Protein AF-A0A653C0Q1-F1 (afdb_monomer)

Mean predicted aligned error: 7.43 Å

Solvent-accessible surface area (backbone atoms only — not comparable to full-atom values): 8848 Å² total; per-residue (Å²): 111,70,72,56,55,51,51,41,53,47,48,54,52,34,52,60,66,28,47,63,31,52,52,50,53,49,55,53,42,64,59,82,56,88,89,64,69,59,52,45,68,59,54,50,51,36,51,47,59,28,50,48,39,53,49,52,49,48,52,53,50,23,70,74,45,81,64,52,80,80,51,68,40,55,43,39,32,54,50,47,41,56,69,31,51,66,55,78,81,36,54,47,80,41,70,47,97,88,69,50,81,45,80,47,75,42,83,74,39,68,75,22,50,52,38,48,38,29,67,78,46,40,56,66,28,38,42,53,47,52,52,46,44,42,68,38,34,53,49,28,53,52,54,46,45,54,53,42,53,52,53,54,55,55,55,58,61,68,73,74,113

Organism: Callosobruchus maculatus (NCBI:txid64391)

Nearest PDB structures (foldseek):
  2b0h-assembly1_A  TM=5.903E-01  e=1.130E+00  Mus musculus
  4pw8-assembly2_G  TM=4.260E-01  e=1.533E+00  Homo sapiens
  6uuj-assembly2_E  TM=2.824E-01  e=9.063E+00  Mycobacterium tuberculosis H37Rv

pLDDT: mean 84.26, std 13.01, range [40.81, 97.44]

Radius of gyration: 17.68 Å; Cα contacts (8 Å, |Δi|>4): 162; chains: 1; bounding box: 51×30×55 Å

Sequence (161 aa):
MEHLTELETETRRRMSFCKPHLQKLRSLSDMNNAKDDPSPKECIIEAYKYLRHCEKLVEKYKQHKNSKIEDEYIMKIDSALKALQFDSSALTIFMDPSGEETHHLFFNFENTELYKLLHGESRQGLKKLVSSIEQDIHIPMKKFLQKLETRNLGAYYTLTV

Foldseek 3Di:
DVLLVVLLVLLVVLLVQLVVLLVVLVVQLPPPDPVCNDDLVSNLVSLLSNLVSLVVSLVSVCVSVVNDDPDPLSVLSVVLCVQQVPDNVQWDWDQDPVRDTDIDGDPVNCVTSVNCLCPPPNNVSSVVSSVCCVPRPVVSSVVVSVVSVVVVVVVVVVVPD

Secondary structure (DSSP, 8-state):
-HHHHHHHHHHHHHHHHHHHHHHHHHHHHH---TTSPPPHHHHHHHHHHHHHHHHHHHHHHHHHTTT----HHHHHHHHHHHHTT--TTSEEEEE-TTS-EEEEE-GGGGGSHHHHHHHSSHHHHHHHHHHHIIIIIIHHHHHHHHHHHHHHHHHHHTT--

Structure (mmCIF, N/CA/C/O backbone):
data_AF-A0A653C0Q1-F1
#
_entry.id   AF-A0A653C0Q1-F1
#
loop_
_atom_site.group_PDB
_atom_site.id
_atom_site.type_symbol
_atom_site.label_atom_id
_atom_site.label_alt_id
_atom_site.label_comp_id
_atom_site.label_asym_id
_atom_site.label_entity_id
_atom_site.label_seq_id
_atom_site.pdbx_PDB_ins_code
_atom_site.Cartn_x
_atom_site.Cartn_y
_atom_site.Cartn_z
_atom_site.occupancy
_atom_site.B_iso_or_equiv
_atom_site.auth_seq_id
_atom_site.auth_comp_id
_atom_site.auth_asym_id
_atom_site.auth_atom_id
_atom_site.pdbx_PDB_model_num
ATOM 1 N N . MET A 1 1 ? -11.567 6.289 24.416 1.00 57.56 1 MET A N 1
ATOM 2 C CA . MET A 1 1 ? -11.804 7.311 23.372 1.00 57.56 1 MET A CA 1
ATOM 3 C C . MET A 1 1 ? -10.503 7.749 22.710 1.00 57.56 1 MET A C 1
ATOM 5 O O . MET A 1 1 ? -10.425 7.618 21.500 1.00 57.56 1 MET A O 1
ATOM 9 N N . GLU A 1 2 ? -9.468 8.151 23.462 1.00 61.22 2 GLU A N 1
ATOM 10 C CA . GLU A 1 2 ? -8.187 8.660 22.912 1.00 61.22 2 GLU A CA 1
ATOM 11 C C . GLU A 1 2 ? -7.562 7.790 21.812 1.00 61.22 2 GLU A C 1
ATOM 13 O O . GLU A 1 2 ? -7.211 8.287 20.746 1.00 61.22 2 GLU A O 1
ATOM 18 N N . HIS A 1 3 ? -7.509 6.473 22.011 1.00 71.81 3 HIS A N 1
ATOM 19 C CA . HIS A 1 3 ? -6.885 5.586 21.034 1.00 71.81 3 HIS A CA 1
ATOM 20 C C . HIS A 1 3 ? -7.654 5.464 19.698 1.00 71.81 3 HIS A C 1
ATOM 22 O O . HIS A 1 3 ? -7.057 5.102 18.684 1.00 71.81 3 HIS A O 1
ATOM 28 N N . LEU A 1 4 ? -8.972 5.720 19.671 1.00 77.81 4 LEU A N 1
ATOM 29 C CA . LEU A 1 4 ? -9.760 5.727 18.426 1.00 77.81 4 LEU A CA 1
ATOM 30 C C . LEU A 1 4 ? -9.536 7.028 17.649 1.00 77.81 4 LEU A C 1
ATOM 32 O O . LEU A 1 4 ? -9.394 6.989 16.429 1.00 77.81 4 LEU A O 1
ATOM 36 N N . THR A 1 5 ? -9.442 8.157 18.352 1.00 83.50 5 THR A N 1
ATOM 37 C CA . THR A 1 5 ? -9.103 9.465 17.773 1.00 83.50 5 THR A CA 1
ATOM 38 C C . THR A 1 5 ? -7.692 9.474 17.186 1.00 83.50 5 THR A C 1
ATOM 40 O O . THR A 1 5 ? -7.468 10.012 16.101 1.00 83.50 5 THR A O 1
ATOM 43 N N . GLU A 1 6 ? -6.737 8.828 17.859 1.00 87.81 6 GLU A N 1
ATOM 44 C CA . GLU A 1 6 ? -5.375 8.656 17.349 1.00 87.81 6 GLU A CA 1
ATOM 45 C C . GLU A 1 6 ? -5.362 7.849 16.042 1.00 87.81 6 GLU A C 1
ATOM 47 O O . GLU A 1 6 ? -4.738 8.256 15.062 1.00 87.81 6 GLU A O 1
ATOM 52 N N . LEU A 1 7 ? -6.095 6.732 15.998 1.00 90.12 7 LEU A N 1
ATOM 53 C CA . LEU A 1 7 ? -6.175 5.875 14.816 1.00 90.12 7 LEU A CA 1
ATOM 54 C C . LEU A 1 7 ? -6.892 6.567 13.647 1.00 90.12 7 LEU A C 1
ATOM 56 O O . LEU A 1 7 ? -6.490 6.401 12.495 1.00 90.12 7 LEU A O 1
ATOM 60 N N . GLU A 1 8 ? -7.911 7.380 13.928 1.00 91.38 8 GLU A N 1
ATOM 61 C CA . GLU A 1 8 ? -8.576 8.218 12.926 1.00 91.38 8 GLU A CA 1
ATOM 62 C C . GLU A 1 8 ? -7.603 9.248 12.342 1.00 91.38 8 GLU A C 1
ATOM 64 O O . GLU A 1 8 ? -7.436 9.330 11.122 1.00 91.38 8 GLU A O 1
ATOM 69 N N . THR A 1 9 ? -6.914 9.990 13.213 1.00 91.38 9 THR A N 1
ATOM 70 C CA . THR A 1 9 ? -5.929 11.011 12.831 1.00 91.38 9 THR A CA 1
ATOM 71 C C . THR A 1 9 ? -4.820 10.405 11.980 1.00 91.38 9 THR A C 1
ATOM 73 O O . THR A 1 9 ? -4.471 10.941 10.925 1.00 91.38 9 THR A O 1
ATOM 76 N N . GLU A 1 10 ? -4.303 9.247 12.390 1.00 92.81 10 GLU A N 1
ATOM 77 C CA . GLU A 1 10 ? -3.287 8.528 11.635 1.00 92.81 10 GLU A CA 1
ATOM 78 C C . GLU A 1 10 ? -3.824 8.061 10.277 1.00 92.81 10 GLU A C 1
ATOM 80 O O . GLU A 1 10 ? -3.158 8.249 9.260 1.00 92.81 10 GLU A O 1
ATOM 85 N N . THR A 1 11 ? -5.044 7.520 10.222 1.00 93.38 11 THR A N 1
ATOM 86 C CA . THR A 1 11 ? -5.668 7.092 8.959 1.00 93.38 11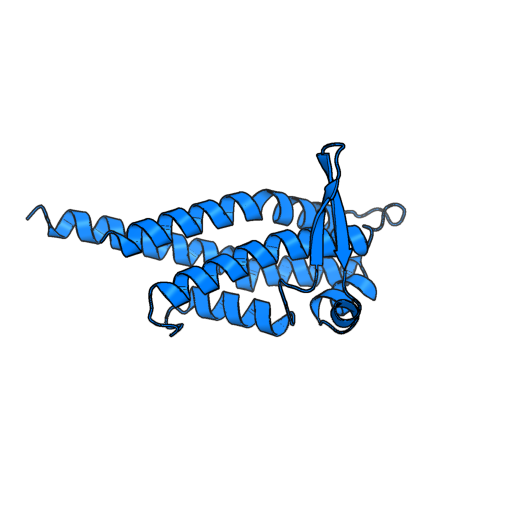 THR A CA 1
ATOM 87 C C . THR A 1 11 ? -5.781 8.263 7.982 1.00 93.38 11 THR A C 1
ATOM 89 O O . THR A 1 11 ? -5.345 8.147 6.834 1.00 93.38 11 THR A O 1
ATOM 92 N N . ARG A 1 12 ? -6.271 9.428 8.436 1.00 94.88 12 ARG A N 1
ATOM 93 C CA . ARG A 1 12 ? -6.335 10.654 7.618 1.00 94.88 12 ARG A CA 1
ATOM 94 C C . ARG A 1 12 ? -4.956 11.069 7.117 1.00 94.88 12 ARG A C 1
ATOM 96 O O . ARG A 1 12 ? -4.795 11.364 5.932 1.00 94.88 12 ARG A O 1
ATOM 103 N N . ARG A 1 13 ? -3.963 11.070 8.007 1.00 94.94 13 ARG A N 1
ATOM 104 C CA . ARG A 1 13 ? -2.581 11.438 7.689 1.00 94.94 13 ARG A CA 1
ATOM 105 C C . ARG A 1 13 ? -1.968 10.503 6.648 1.00 94.94 13 ARG A C 1
ATOM 107 O O . ARG A 1 13 ? -1.317 10.961 5.716 1.00 94.94 13 ARG A O 1
ATOM 114 N N . ARG A 1 14 ? -2.163 9.190 6.771 1.00 94.38 14 ARG A N 1
ATOM 115 C CA . ARG A 1 14 ? -1.657 8.226 5.780 1.00 94.38 14 ARG A CA 1
ATOM 116 C C . ARG A 1 14 ? -2.353 8.396 4.439 1.00 94.38 14 ARG A C 1
ATOM 118 O O . ARG A 1 14 ? -1.673 8.444 3.422 1.00 94.38 14 ARG A O 1
ATOM 125 N N . MET A 1 15 ? -3.669 8.596 4.427 1.00 94.38 15 MET A N 1
ATOM 126 C CA . MET A 1 15 ? -4.408 8.865 3.192 1.00 94.38 15 MET A CA 1
ATOM 127 C C . MET A 1 15 ? -3.948 10.145 2.480 1.00 94.38 15 MET A C 1
ATOM 129 O O . MET A 1 15 ? -3.882 10.155 1.249 1.00 94.38 15 MET A O 1
ATOM 133 N N . SER A 1 16 ? -3.623 11.215 3.216 1.00 94.88 16 SER A N 1
ATOM 134 C CA . SER A 1 16 ? -3.121 12.451 2.606 1.00 94.88 16 SER A CA 1
ATOM 135 C C . SER A 1 16 ? -1.746 12.257 1.965 1.00 94.88 16 SER A C 1
ATOM 137 O O . SER A 1 16 ? -1.542 12.739 0.853 1.00 94.88 16 SER A O 1
ATOM 139 N N . PHE A 1 17 ? -0.853 11.483 2.593 1.00 93.12 17 PHE A N 1
ATOM 140 C CA . PHE A 1 17 ? 0.434 11.102 1.998 1.00 93.12 17 PHE A CA 1
ATOM 141 C C . PHE A 1 17 ? 0.292 10.154 0.801 1.00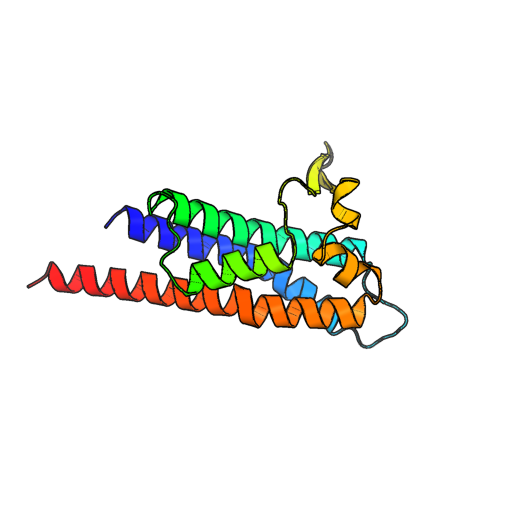 93.12 17 PHE A C 1
ATOM 143 O O . PHE A 1 17 ? 1.011 10.291 -0.181 1.00 93.12 17 PHE A O 1
ATOM 150 N N . CYS A 1 18 ? -0.660 9.221 0.835 1.00 94.38 18 CYS A N 1
ATOM 151 C CA . CYS A 1 18 ? -0.933 8.303 -0.273 1.00 94.38 18 CYS A CA 1
ATOM 152 C C . CYS A 1 18 ? -1.464 9.012 -1.532 1.00 94.38 18 CYS A C 1
ATOM 154 O O . CYS A 1 18 ? -1.220 8.562 -2.651 1.00 94.38 18 CYS A O 1
ATOM 156 N N . LYS A 1 19 ? -2.228 10.100 -1.367 1.00 94.56 19 LYS A N 1
ATOM 157 C CA . LYS A 1 19 ? -2.935 10.787 -2.459 1.00 94.56 19 LYS A CA 1
ATOM 158 C C . LYS A 1 19 ? -2.038 11.192 -3.646 1.00 94.56 19 LYS A C 1
ATOM 160 O O . LYS A 1 19 ? -2.417 10.836 -4.764 1.00 94.56 19 LYS A O 1
ATOM 165 N N . PRO A 1 20 ? -0.905 11.904 -3.464 1.00 94.56 20 PRO A N 1
ATOM 166 C CA . PRO A 1 20 ? -0.039 12.282 -4.583 1.00 94.56 20 PRO A CA 1
ATOM 167 C C . PRO A 1 20 ? 0.514 11.066 -5.339 1.00 94.56 20 PRO A C 1
ATOM 169 O O . PRO A 1 20 ? 0.463 11.051 -6.566 1.00 94.56 20 PRO A O 1
ATOM 172 N N . HIS A 1 21 ? 0.938 10.018 -4.628 1.00 94.12 21 HIS A N 1
ATOM 173 C CA . HIS A 1 21 ? 1.486 8.802 -5.239 1.00 94.12 21 HIS A CA 1
ATOM 174 C C . HIS A 1 21 ? 0.439 8.039 -6.054 1.00 94.12 21 HIS A C 1
ATOM 176 O O . HIS A 1 21 ? 0.687 7.653 -7.193 1.00 94.12 21 HIS A O 1
ATOM 182 N N . LEU A 1 22 ? -0.783 7.895 -5.529 1.00 94.62 22 LEU A N 1
ATOM 183 C CA . LEU A 1 22 ? -1.874 7.267 -6.280 1.00 94.62 22 LEU A CA 1
ATOM 184 C C . LEU A 1 22 ? -2.242 8.068 -7.533 1.00 94.62 22 LEU A C 1
ATOM 186 O O . LEU A 1 22 ? -2.505 7.490 -8.584 1.00 94.62 22 LEU A O 1
ATOM 190 N N . GLN A 1 23 ? -2.263 9.398 -7.435 1.00 94.12 23 GLN A N 1
ATOM 191 C CA . GLN A 1 23 ? -2.519 10.254 -8.590 1.00 94.12 23 GLN A CA 1
ATOM 192 C C . GLN A 1 23 ? -1.431 10.090 -9.654 1.00 94.12 23 GLN A C 1
ATOM 194 O O . GLN A 1 23 ? -1.755 9.943 -10.829 1.00 94.12 23 GLN A O 1
ATOM 199 N N . LYS A 1 24 ? -0.162 10.057 -9.243 1.00 92.69 24 LYS A N 1
ATOM 200 C CA . LYS A 1 24 ? 0.969 9.850 -10.144 1.00 92.69 24 LYS A CA 1
ATOM 201 C C . LYS A 1 24 ? 0.906 8.482 -10.829 1.00 92.69 24 LYS A C 1
ATOM 203 O O . LYS A 1 24 ? 1.035 8.427 -12.047 1.00 92.69 24 LYS A O 1
ATOM 208 N N . LEU A 1 25 ? 0.620 7.408 -10.091 1.00 92.19 25 LEU A N 1
ATOM 209 C CA . LEU A 1 25 ? 0.459 6.057 -10.649 1.00 92.19 25 LEU A CA 1
ATOM 210 C C . LEU A 1 25 ? -0.661 5.983 -11.696 1.00 92.19 25 LEU A C 1
ATOM 212 O O . LEU A 1 25 ? -0.467 5.370 -12.741 1.00 92.19 25 LEU A O 1
ATOM 216 N N . ARG A 1 26 ? -1.799 6.649 -11.456 1.00 92.31 26 ARG A N 1
ATOM 217 C CA . ARG A 1 26 ? -2.886 6.764 -12.447 1.00 92.31 26 ARG A CA 1
ATOM 218 C C . ARG A 1 26 ? -2.437 7.508 -13.699 1.00 92.31 26 ARG A C 1
ATOM 220 O O . ARG A 1 26 ? -2.667 7.057 -14.813 1.00 92.31 26 ARG A O 1
ATOM 227 N N . SER A 1 27 ? -1.744 8.634 -13.530 1.00 89.69 27 SER A N 1
ATOM 228 C CA . SER A 1 27 ? -1.218 9.378 -14.676 1.00 89.69 27 SER A CA 1
ATOM 229 C C . SER A 1 27 ? -0.247 8.537 -15.501 1.00 89.69 27 SER A C 1
ATOM 231 O O . SER A 1 27 ? -0.335 8.557 -16.722 1.00 89.69 27 SER A O 1
ATOM 233 N N . LEU A 1 28 ? 0.627 7.763 -14.851 1.00 88.12 28 LEU A N 1
ATOM 234 C CA . LEU A 1 28 ? 1.539 6.835 -15.523 1.00 88.12 28 LEU A CA 1
ATOM 235 C C . LEU A 1 28 ? 0.780 5.676 -16.206 1.00 88.12 28 LEU A C 1
ATOM 237 O O . LEU A 1 28 ? 1.194 5.227 -17.271 1.00 88.12 28 LEU A O 1
ATOM 241 N N . SER A 1 29 ? -0.346 5.208 -15.647 1.00 87.56 29 SER A N 1
ATOM 242 C CA . SER A 1 29 ? -1.153 4.129 -16.246 1.00 87.56 29 SER A CA 1
ATOM 243 C C . SER A 1 29 ? -1.963 4.565 -17.467 1.00 87.56 29 SER A C 1
ATOM 245 O O . SER A 1 29 ? -2.247 3.741 -18.341 1.00 87.56 29 SER A O 1
ATOM 247 N N . ASP A 1 30 ? -2.337 5.844 -17.522 1.00 83.19 30 ASP A N 1
ATOM 248 C CA . ASP A 1 30 ? -3.240 6.414 -18.530 1.00 83.19 30 ASP A CA 1
ATOM 249 C C . ASP A 1 30 ? -2.509 7.022 -19.739 1.00 83.19 30 ASP A C 1
ATOM 251 O O . ASP A 1 30 ? -3.151 7.426 -20.712 1.00 83.19 30 ASP A O 1
ATOM 255 N N . MET A 1 31 ? -1.172 7.079 -19.722 1.00 72.19 31 MET A N 1
ATOM 256 C CA . MET A 1 31 ? -0.380 7.546 -20.864 1.00 72.19 31 MET A CA 1
ATOM 257 C C . MET A 1 31 ? -0.639 6.652 -22.085 1.00 72.19 31 MET A C 1
ATOM 259 O O . MET A 1 31 ? -0.248 5.491 -22.119 1.00 72.19 31 MET A O 1
ATOM 263 N N . ASN A 1 32 ? -1.324 7.190 -23.101 1.00 60.78 32 ASN A N 1
ATOM 264 C CA . ASN A 1 32 ? -1.711 6.455 -24.314 1.00 60.78 32 ASN A CA 1
ATOM 265 C C . ASN A 1 32 ? -0.622 6.438 -25.400 1.00 60.78 32 ASN A C 1
ATOM 267 O O . ASN A 1 32 ? -0.703 5.642 -26.333 1.00 60.78 32 ASN A O 1
ATOM 271 N N . ASN A 1 33 ? 0.427 7.252 -25.277 1.00 55.81 33 ASN A N 1
ATOM 272 C CA . ASN A 1 33 ? 1.457 7.368 -26.306 1.00 55.81 33 ASN A CA 1
ATOM 273 C C . ASN A 1 33 ? 2.568 6.334 -26.077 1.00 55.81 33 ASN A C 1
ATOM 275 O O . ASN A 1 33 ? 3.138 6.258 -24.994 1.00 55.81 33 ASN A O 1
ATOM 279 N N . ALA A 1 34 ? 2.887 5.529 -27.092 1.00 53.97 34 ALA A N 1
ATOM 280 C CA . ALA A 1 34 ? 3.930 4.495 -27.034 1.00 53.97 34 ALA A CA 1
ATOM 281 C C . ALA A 1 34 ? 5.372 5.049 -26.974 1.00 53.97 34 ALA A C 1
ATOM 283 O O . ALA A 1 34 ? 6.317 4.280 -26.846 1.00 53.97 34 ALA A O 1
ATOM 284 N N . LYS A 1 35 ? 5.559 6.372 -27.095 1.00 55.47 35 LYS A N 1
ATOM 285 C CA . LYS A 1 35 ? 6.879 7.024 -27.013 1.00 55.47 35 LYS A CA 1
ATOM 286 C C . LYS A 1 35 ? 7.321 7.364 -25.584 1.00 55.47 35 LYS A C 1
ATOM 288 O O . LYS A 1 35 ? 8.507 7.591 -25.390 1.00 55.47 35 LYS A O 1
ATOM 293 N N . ASP A 1 36 ? 6.401 7.335 -24.621 1.00 63.91 36 ASP A N 1
ATOM 294 C CA . ASP A 1 36 ? 6.624 7.751 -23.231 1.00 63.91 36 ASP A CA 1
ATOM 295 C C . ASP A 1 36 ? 6.166 6.648 -22.264 1.00 63.91 36 ASP A C 1
ATOM 297 O O . ASP A 1 36 ? 5.370 6.891 -21.356 1.00 63.91 36 ASP A O 1
ATOM 301 N N . ASP A 1 37 ? 6.584 5.398 -22.498 1.00 67.81 37 ASP A N 1
ATOM 302 C CA . ASP A 1 37 ? 6.290 4.345 -21.526 1.00 67.81 37 ASP A CA 1
ATOM 303 C C . ASP A 1 37 ? 6.874 4.726 -20.160 1.00 67.81 37 ASP A C 1
ATOM 305 O O . ASP A 1 37 ? 8.044 5.120 -20.074 1.00 67.81 37 ASP A O 1
ATOM 309 N N . PRO A 1 38 ? 6.072 4.635 -19.086 1.00 73.62 38 PRO A N 1
ATOM 310 C CA . PRO A 1 38 ? 6.522 5.056 -17.778 1.00 73.62 38 PRO A CA 1
ATOM 311 C C . PRO A 1 38 ? 7.689 4.167 -17.350 1.00 73.62 38 PRO A C 1
ATOM 313 O O . PRO A 1 38 ? 7.641 2.939 -17.476 1.00 73.62 38 PRO A O 1
ATOM 316 N N . SER A 1 39 ? 8.751 4.795 -16.843 1.00 83.50 39 SER A N 1
ATOM 317 C CA . SER A 1 39 ? 9.929 4.069 -16.381 1.00 83.50 39 SER A CA 1
ATOM 318 C C . SER A 1 39 ? 9.510 3.047 -15.317 1.00 83.50 39 SER A C 1
ATOM 320 O O . SER A 1 39 ? 8.885 3.442 -14.324 1.00 83.50 39 SER A O 1
ATOM 322 N N . PRO A 1 40 ? 9.868 1.754 -15.457 1.00 83.62 40 PRO A N 1
ATOM 323 C CA . PRO A 1 40 ? 9.582 0.749 -14.435 1.00 83.62 40 PRO A CA 1
ATOM 324 C C . PRO A 1 40 ? 10.073 1.184 -13.052 1.00 83.62 40 PRO A C 1
ATOM 326 O O . PRO A 1 40 ? 9.370 1.020 -12.058 1.00 83.62 40 PRO A O 1
ATOM 329 N N . LYS A 1 41 ? 11.243 1.838 -12.998 1.00 84.56 41 LYS A N 1
ATOM 330 C CA . LYS A 1 41 ? 11.819 2.384 -11.765 1.00 84.56 41 LYS A CA 1
ATOM 331 C C . LYS A 1 41 ? 10.922 3.451 -11.130 1.00 84.56 41 LYS A C 1
ATOM 333 O O . LYS A 1 41 ? 10.724 3.424 -9.920 1.00 84.56 41 LYS A O 1
ATOM 338 N N . GLU A 1 42 ? 10.376 4.372 -11.923 1.00 86.19 42 GLU A N 1
ATOM 339 C CA . GLU A 1 42 ? 9.466 5.414 -11.427 1.00 86.19 42 GLU A CA 1
ATOM 340 C C . GLU A 1 42 ? 8.163 4.797 -10.901 1.00 86.19 42 GLU A C 1
ATOM 342 O O . GLU A 1 42 ? 7.738 5.110 -9.791 1.00 86.19 42 GLU A O 1
ATOM 347 N N . CYS A 1 43 ? 7.580 3.850 -11.644 1.00 89.31 43 CYS A N 1
ATOM 348 C CA . 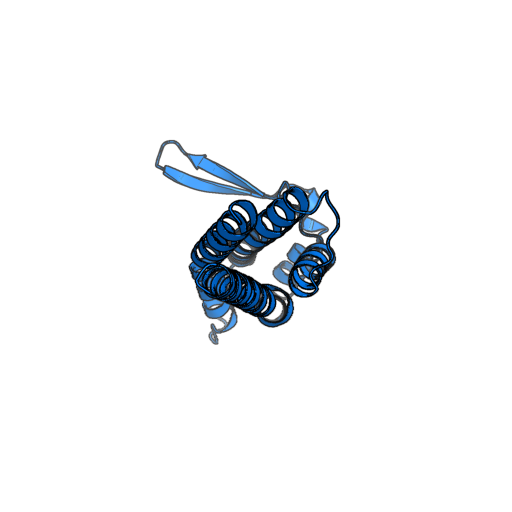CYS A 1 43 ? 6.373 3.130 -11.225 1.00 89.31 43 CYS A CA 1
ATOM 349 C C . CYS A 1 43 ? 6.579 2.404 -9.893 1.00 89.31 43 CYS A C 1
ATOM 351 O O . CYS A 1 43 ? 5.737 2.481 -9.000 1.00 89.31 43 CYS A O 1
ATOM 353 N N . ILE A 1 44 ? 7.716 1.716 -9.761 1.00 89.62 44 ILE A N 1
ATOM 354 C CA . ILE A 1 44 ? 8.109 0.997 -8.550 1.00 89.62 44 ILE A CA 1
ATOM 355 C C . ILE A 1 44 ? 8.217 1.956 -7.368 1.00 89.62 44 ILE A C 1
ATOM 357 O O . ILE A 1 44 ? 7.638 1.684 -6.320 1.00 89.62 44 ILE A O 1
ATOM 361 N N . ILE A 1 45 ? 8.929 3.075 -7.522 1.00 88.88 45 ILE A N 1
ATOM 362 C CA . ILE A 1 45 ? 9.143 4.038 -6.433 1.00 88.88 45 ILE A CA 1
ATOM 363 C C . ILE A 1 45 ? 7.809 4.615 -5.955 1.00 88.88 45 ILE A C 1
ATOM 365 O O . ILE A 1 45 ? 7.542 4.628 -4.753 1.00 88.88 45 ILE A O 1
ATOM 369 N N . GLU A 1 46 ? 6.950 5.049 -6.875 1.00 91.44 46 GLU A N 1
ATOM 370 C CA . GLU A 1 46 ? 5.649 5.629 -6.532 1.00 91.44 46 GLU A CA 1
ATOM 371 C C . GLU A 1 46 ? 4.721 4.607 -5.864 1.00 91.44 46 GLU A C 1
ATOM 373 O O . GLU A 1 46 ? 4.090 4.903 -4.843 1.00 91.44 46 GLU A O 1
ATOM 378 N N . ALA A 1 47 ? 4.689 3.373 -6.375 1.00 92.88 47 ALA A N 1
ATOM 379 C CA . ALA A 1 47 ? 3.960 2.275 -5.749 1.00 92.88 47 ALA A CA 1
ATOM 380 C C . ALA A 1 47 ? 4.479 1.999 -4.337 1.00 92.88 47 ALA A C 1
ATOM 382 O O . ALA A 1 47 ? 3.699 1.874 -3.395 1.00 92.88 47 ALA A O 1
ATOM 383 N N . TYR A 1 48 ? 5.795 1.962 -4.163 1.00 92.38 48 TYR A N 1
ATOM 384 C CA . TYR A 1 48 ? 6.412 1.677 -2.880 1.00 92.38 48 TYR A CA 1
ATOM 385 C C . TYR A 1 48 ? 6.119 2.762 -1.842 1.00 92.38 48 TYR A C 1
ATOM 387 O O . TYR A 1 48 ? 5.759 2.455 -0.703 1.00 92.38 48 TYR A O 1
ATOM 395 N N . LYS A 1 49 ? 6.221 4.040 -2.229 1.00 91.25 49 LYS A N 1
ATOM 396 C CA . LYS A 1 49 ? 5.871 5.173 -1.360 1.00 91.25 49 LYS A CA 1
ATOM 397 C C . LYS A 1 49 ? 4.416 5.085 -0.902 1.00 91.25 49 LYS A C 1
ATOM 399 O O . LYS A 1 49 ? 4.144 5.253 0.287 1.00 91.25 49 LYS A O 1
ATOM 404 N N . TYR A 1 50 ? 3.497 4.741 -1.807 1.00 95.56 50 TYR A N 1
ATOM 405 C CA . TYR A 1 50 ? 2.096 4.495 -1.464 1.00 95.56 50 TYR A CA 1
ATOM 406 C C . TYR A 1 50 ? 1.944 3.334 -0.465 1.00 95.56 50 TYR A C 1
ATOM 408 O O . TYR A 1 50 ? 1.391 3.520 0.622 1.00 95.56 50 TYR A O 1
ATOM 416 N N . LEU A 1 51 ? 2.464 2.148 -0.799 1.00 95.88 51 LEU A N 1
ATOM 417 C CA . LEU A 1 51 ? 2.278 0.919 -0.017 1.00 95.88 51 LEU A CA 1
ATOM 418 C C . LEU A 1 51 ? 2.922 1.003 1.373 1.00 95.88 51 LEU A C 1
ATOM 420 O O . LEU A 1 51 ? 2.341 0.522 2.345 1.00 95.88 51 LEU A O 1
ATOM 424 N N . ARG A 1 52 ? 4.045 1.716 1.511 1.00 94.38 52 ARG A N 1
ATOM 425 C CA . ARG A 1 52 ? 4.687 1.985 2.808 1.00 94.38 52 ARG A CA 1
ATOM 426 C C . ARG A 1 52 ? 3.767 2.734 3.770 1.00 94.38 52 ARG A C 1
ATOM 428 O O . ARG A 1 52 ? 3.813 2.515 4.979 1.00 94.38 52 ARG A O 1
ATOM 435 N N . HIS A 1 53 ? 2.935 3.648 3.274 1.00 95.25 53 HIS A N 1
ATOM 436 C CA . HIS A 1 53 ? 1.965 4.343 4.120 1.00 95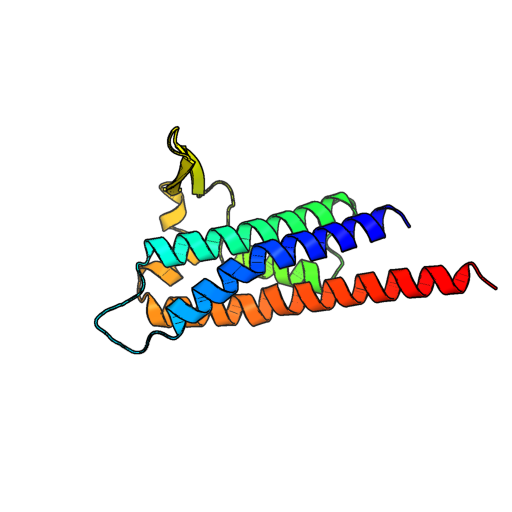.25 53 HIS A CA 1
ATOM 437 C C . HIS A 1 53 ? 0.794 3.446 4.525 1.00 95.25 53 HIS A C 1
ATOM 439 O O . HIS A 1 53 ? 0.292 3.583 5.643 1.00 95.25 53 HIS A O 1
ATOM 445 N N . CYS A 1 54 ? 0.397 2.517 3.658 1.00 96.56 54 CYS A N 1
ATOM 446 C CA . CYS A 1 54 ? -0.622 1.514 3.954 1.00 96.56 54 CYS A CA 1
ATOM 447 C C . CYS A 1 54 ? -0.135 0.509 5.005 1.00 96.56 54 CYS A C 1
ATOM 449 O O . CYS A 1 54 ? -0.860 0.228 5.955 1.00 96.56 54 CYS A O 1
ATOM 451 N N . GLU A 1 55 ? 1.106 0.035 4.895 1.00 95.88 55 GLU A N 1
ATOM 452 C CA . GLU A 1 55 ? 1.719 -0.842 5.897 1.00 95.88 55 GLU A CA 1
ATOM 453 C C . GLU A 1 55 ? 1.788 -0.157 7.268 1.00 95.88 55 GLU A C 1
ATOM 455 O O . GLU A 1 55 ? 1.305 -0.712 8.252 1.00 95.88 55 GLU A O 1
ATOM 460 N N . LYS A 1 56 ? 2.252 1.100 7.332 1.00 94.62 56 LYS A N 1
ATOM 461 C CA . LYS A 1 56 ? 2.276 1.878 8.587 1.00 94.62 56 LYS A CA 1
ATOM 462 C C . LYS A 1 56 ? 0.899 2.012 9.241 1.00 94.62 56 LYS A C 1
ATOM 464 O O . LYS A 1 56 ? 0.800 2.019 10.466 1.00 94.62 56 LYS A O 1
ATOM 469 N N . LEU A 1 57 ? -0.172 2.121 8.449 1.00 94.94 57 LEU A N 1
ATOM 470 C CA . LEU A 1 57 ? -1.539 2.116 8.979 1.00 94.94 57 LEU A CA 1
ATOM 471 C C . LEU A 1 57 ? -1.886 0.759 9.611 1.00 94.94 57 LEU A C 1
ATOM 473 O O . LEU A 1 57 ? -2.430 0.718 10.715 1.00 94.94 57 LEU A O 1
ATOM 477 N N . VAL A 1 58 ? -1.555 -0.345 8.937 1.00 94.94 58 VAL A N 1
ATOM 478 C CA . VAL A 1 58 ? -1.771 -1.706 9.450 1.00 94.94 58 VAL A CA 1
ATOM 479 C C . VAL A 1 58 ? -0.979 -1.940 10.741 1.00 94.94 58 VAL A C 1
ATOM 481 O O . VAL A 1 58 ? -1.522 -2.476 11.707 1.00 94.94 58 VAL A O 1
ATOM 484 N N . GLU A 1 59 ? 0.281 -1.511 10.798 1.00 93.25 59 GLU A N 1
ATOM 485 C CA . GLU A 1 59 ? 1.114 -1.584 12.004 1.00 93.25 59 GLU A CA 1
ATOM 486 C C . GLU A 1 59 ? 0.514 -0.781 13.156 1.00 93.25 59 GLU A C 1
ATOM 488 O O . GLU A 1 59 ? 0.393 -1.294 14.272 1.00 93.25 59 GLU A O 1
ATOM 493 N N . LYS A 1 60 ? 0.065 0.453 12.892 1.00 92.12 60 LYS A N 1
ATOM 494 C CA . LYS A 1 60 ? -0.581 1.280 13.916 1.00 92.12 60 LYS A CA 1
ATOM 495 C C . LYS A 1 60 ? -1.860 0.630 14.441 1.00 92.12 60 LYS A C 1
ATOM 497 O O . LYS A 1 60 ? -2.109 0.635 15.645 1.00 92.12 60 LYS A O 1
ATOM 502 N N . TYR A 1 61 ? -2.653 0.026 13.558 1.00 91.56 61 TYR A N 1
ATOM 503 C CA . TYR A 1 61 ? -3.826 -0.741 13.964 1.00 91.56 61 TYR A CA 1
ATOM 504 C C . TYR A 1 61 ? -3.443 -1.929 14.861 1.00 91.56 61 TYR A C 1
ATOM 506 O O . TYR A 1 61 ? -4.054 -2.129 15.912 1.00 91.56 61 TYR A O 1
ATOM 514 N N . LYS A 1 62 ? -2.415 -2.703 14.485 1.00 90.31 62 LYS A N 1
ATOM 515 C CA . LYS A 1 62 ? -1.915 -3.842 15.276 1.00 90.31 62 LYS A CA 1
ATOM 516 C C . LYS A 1 62 ? -1.484 -3.398 16.676 1.00 90.31 62 LYS A C 1
ATOM 518 O O . LYS A 1 62 ? -1.861 -4.047 17.646 1.00 90.31 62 LYS A O 1
ATOM 523 N N . GLN A 1 63 ? -0.792 -2.265 16.800 1.00 88.00 63 GLN A N 1
ATOM 524 C CA . GLN A 1 63 ? -0.422 -1.687 18.100 1.00 88.00 63 GLN A CA 1
ATOM 525 C C . GLN A 1 63 ? -1.648 -1.362 18.967 1.00 88.00 63 GLN A C 1
ATOM 527 O O . GLN A 1 63 ? -1.618 -1.562 20.176 1.00 88.00 63 GLN A O 1
ATOM 532 N N . HIS A 1 64 ? -2.746 -0.911 18.357 1.00 81.75 64 HIS A N 1
ATOM 533 C CA . HIS A 1 64 ? -3.989 -0.599 19.064 1.00 81.75 64 HIS A CA 1
ATOM 534 C C . HIS A 1 64 ? -4.778 -1.853 19.498 1.00 81.75 64 HIS A C 1
ATOM 536 O O . HIS A 1 64 ? -5.483 -1.822 20.506 1.00 81.75 64 HIS A O 1
ATOM 542 N N . LYS A 1 65 ? -4.717 -2.953 18.736 1.00 77.88 65 LYS A N 1
ATOM 543 C CA . LYS A 1 65 ? -5.519 -4.176 18.960 1.00 77.88 65 LYS A CA 1
ATOM 544 C C . LYS A 1 65 ? -4.707 -5.387 19.421 1.00 77.88 65 LYS A C 1
ATOM 546 O O . LYS A 1 65 ? -5.088 -6.519 19.132 1.00 77.88 65 LYS A O 1
ATOM 551 N N . ASN A 1 66 ? -3.609 -5.168 20.147 1.00 75.94 66 ASN A N 1
ATOM 552 C CA . ASN A 1 66 ? -2.739 -6.244 20.647 1.00 75.94 66 ASN A CA 1
ATOM 553 C C . ASN A 1 66 ? -2.381 -7.257 19.542 1.00 75.94 66 ASN A C 1
ATOM 555 O O . ASN A 1 66 ? -2.497 -8.469 19.712 1.00 75.94 66 ASN A O 1
ATOM 559 N N . SER A 1 67 ? -2.000 -6.737 18.377 1.00 72.88 67 SER A N 1
ATOM 560 C CA . SER A 1 67 ? -1.557 -7.478 17.191 1.00 72.88 67 SER A CA 1
ATOM 561 C C . SER A 1 67 ? -2.613 -8.315 16.461 1.00 72.88 67 SER A C 1
ATOM 563 O O . SER A 1 67 ? -2.283 -8.935 15.449 1.00 72.88 67 SER A O 1
ATOM 565 N N . LYS A 1 68 ? -3.883 -8.308 16.885 1.00 77.88 68 LYS A N 1
ATOM 566 C CA . LYS A 1 68 ? -4.956 -9.032 16.189 1.00 77.88 68 LYS A CA 1
ATOM 567 C C . LYS A 1 68 ? -5.664 -8.129 15.178 1.00 77.88 68 LYS A C 1
ATOM 569 O O . LYS A 1 68 ? -6.239 -7.105 15.543 1.00 77.88 68 LYS A O 1
ATOM 574 N N . ILE A 1 69 ? -5.639 -8.511 13.899 1.00 79.81 69 ILE A N 1
ATOM 575 C CA . ILE A 1 69 ? -6.402 -7.821 12.851 1.00 79.81 69 ILE A CA 1
ATOM 576 C C . ILE A 1 69 ? -7.815 -8.399 12.807 1.00 79.81 69 ILE A C 1
ATOM 578 O O . ILE A 1 69 ? -8.031 -9.469 12.249 1.00 79.81 69 ILE A O 1
ATOM 582 N N . GLU A 1 70 ? -8.771 -7.699 13.412 1.00 86.94 70 GLU A N 1
ATOM 583 C CA . GLU A 1 70 ? -10.188 -8.098 13.402 1.00 86.94 70 GLU A CA 1
ATOM 58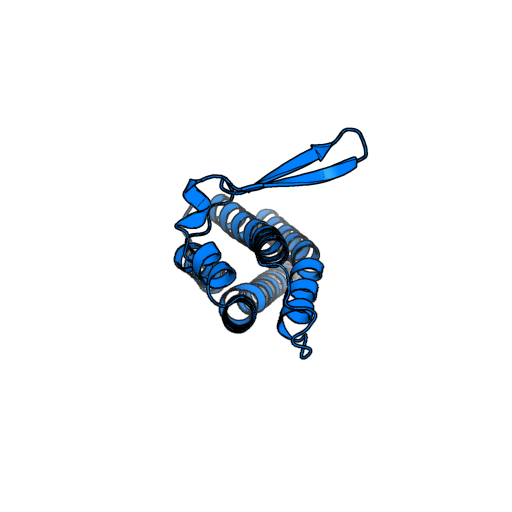4 C C . GLU A 1 70 ? -11.037 -7.225 12.471 1.00 86.94 70 GLU A C 1
ATOM 586 O O . GLU A 1 70 ? -12.151 -7.593 12.108 1.00 86.94 70 GLU A O 1
ATOM 591 N N . ASP A 1 71 ? -10.536 -6.047 12.094 1.00 91.50 71 ASP A N 1
ATOM 592 C CA . ASP A 1 71 ? -11.246 -5.160 11.183 1.00 91.50 71 ASP A CA 1
ATOM 593 C C . ASP A 1 71 ? -11.107 -5.638 9.734 1.00 91.50 71 ASP A C 1
ATOM 595 O O . ASP A 1 71 ? -9.998 -5.766 9.216 1.00 91.50 71 ASP A O 1
ATOM 599 N N . GLU A 1 72 ? -12.244 -5.866 9.077 1.00 93.94 72 GLU A N 1
ATOM 600 C CA . GLU A 1 72 ? -12.313 -6.359 7.699 1.00 93.94 72 GLU A CA 1
ATOM 601 C C . GLU A 1 72 ? -11.562 -5.472 6.694 1.00 93.94 72 GLU A C 1
ATOM 603 O O . GLU A 1 72 ? -10.944 -5.987 5.761 1.00 93.94 72 GLU A O 1
ATOM 608 N N . TYR A 1 73 ? -11.559 -4.148 6.890 1.00 95.44 73 TYR A N 1
ATOM 609 C CA . TYR A 1 73 ? -10.912 -3.218 5.969 1.00 95.44 73 TYR A CA 1
ATOM 610 C C . TYR A 1 73 ? -9.398 -3.252 6.140 1.00 95.44 73 TYR A C 1
ATOM 612 O O . TYR A 1 73 ? -8.670 -3.295 5.150 1.00 95.44 73 TYR A O 1
ATOM 620 N N . ILE A 1 74 ? -8.922 -3.304 7.386 1.00 95.75 74 ILE A N 1
ATOM 621 C CA . ILE A 1 74 ? -7.493 -3.461 7.685 1.00 95.75 74 ILE A CA 1
ATOM 622 C C . ILE A 1 74 ? -6.988 -4.830 7.234 1.00 95.75 74 ILE A C 1
ATOM 624 O O . ILE A 1 74 ? -5.903 -4.918 6.666 1.00 95.75 74 ILE A O 1
ATOM 628 N N . MET A 1 75 ? -7.779 -5.886 7.421 1.00 95.31 75 MET A N 1
ATOM 629 C CA . MET A 1 75 ? -7.447 -7.226 6.939 1.00 95.31 75 MET A CA 1
ATOM 630 C C . MET A 1 75 ? -7.328 -7.260 5.415 1.00 95.31 75 MET A C 1
ATOM 632 O O . MET A 1 75 ? -6.408 -7.891 4.894 1.00 95.31 75 MET A O 1
ATOM 636 N N . LYS A 1 76 ? -8.213 -6.558 4.695 1.00 96.31 76 LYS A N 1
ATOM 637 C CA . LYS A 1 76 ? -8.130 -6.450 3.235 1.00 96.31 76 LYS A CA 1
ATOM 638 C C . LYS A 1 76 ? -6.842 -5.746 2.792 1.00 96.31 76 LYS A C 1
ATOM 640 O O . LYS A 1 76 ? -6.155 -6.259 1.914 1.00 96.31 76 LYS A O 1
ATOM 645 N N . ILE A 1 77 ? -6.468 -4.654 3.464 1.00 97.12 77 ILE A N 1
ATOM 646 C CA . ILE A 1 77 ? -5.213 -3.930 3.203 1.00 97.12 77 ILE A CA 1
ATOM 647 C C . ILE A 1 77 ? -3.989 -4.819 3.486 1.00 97.12 77 ILE A C 1
ATOM 649 O O . ILE A 1 77 ? -3.112 -4.935 2.635 1.00 97.12 77 ILE A O 1
ATOM 653 N N . ASP A 1 78 ? -3.933 -5.479 4.649 1.00 96.50 78 ASP A N 1
ATOM 654 C CA . ASP A 1 78 ? -2.835 -6.389 5.031 1.00 96.50 78 ASP A CA 1
ATOM 655 C C . ASP A 1 78 ? -2.710 -7.564 4.045 1.00 96.50 78 ASP A C 1
ATOM 657 O O . ASP A 1 78 ? -1.605 -7.928 3.644 1.00 96.50 78 ASP A O 1
ATOM 661 N N . SER A 1 79 ? -3.839 -8.110 3.584 1.00 96.38 79 SER A N 1
ATOM 662 C CA . SER A 1 79 ? -3.866 -9.183 2.583 1.00 96.38 79 SER A CA 1
ATOM 663 C C . SER A 1 79 ? -3.348 -8.716 1.224 1.00 96.38 79 SER A C 1
ATOM 665 O O . SER A 1 79 ? -2.581 -9.438 0.592 1.00 96.38 79 SER A O 1
ATOM 667 N N . ALA A 1 80 ? -3.713 -7.507 0.787 1.00 96.69 80 ALA A N 1
ATOM 668 C CA . ALA A 1 80 ? -3.215 -6.927 -0.459 1.00 96.69 80 ALA A CA 1
ATOM 669 C C . ALA A 1 80 ? -1.697 -6.676 -0.407 1.00 96.69 80 ALA A C 1
ATOM 671 O O . ALA A 1 80 ? -0.985 -7.023 -1.346 1.00 96.69 80 ALA A O 1
ATOM 672 N N . LEU A 1 81 ? -1.183 -6.154 0.714 1.00 96.19 81 LEU A N 1
ATOM 673 C CA . LEU A 1 81 ? 0.260 -5.975 0.929 1.00 96.19 81 LEU A CA 1
ATOM 674 C C . LEU A 1 81 ? 1.013 -7.313 0.859 1.00 96.19 81 LEU A C 1
ATOM 676 O O . LEU A 1 81 ? 2.032 -7.413 0.178 1.00 96.19 81 LEU A O 1
ATOM 680 N N . LYS A 1 82 ? 0.479 -8.360 1.499 1.00 95.31 82 LYS A N 1
ATOM 681 C CA . LYS A 1 82 ? 1.045 -9.719 1.446 1.00 95.31 82 LYS A CA 1
ATOM 682 C C . LYS A 1 82 ? 0.997 -10.326 0.048 1.00 95.31 82 LYS A C 1
ATOM 684 O O . LYS A 1 82 ? 1.966 -10.955 -0.363 1.00 95.31 82 LYS A O 1
ATOM 689 N N . ALA A 1 83 ? -0.098 -10.133 -0.686 1.00 94.69 83 ALA A N 1
ATOM 690 C CA . ALA A 1 83 ? -0.234 -10.616 -2.060 1.00 94.69 83 ALA A CA 1
ATOM 691 C C . ALA A 1 83 ? 0.798 -9.967 -2.996 1.00 94.69 83 ALA A C 1
ATOM 693 O O . ALA A 1 83 ? 1.353 -10.639 -3.857 1.00 94.69 83 ALA A O 1
ATOM 694 N N . LEU A 1 84 ? 1.110 -8.687 -2.774 1.00 93.38 84 LEU A N 1
ATOM 695 C CA . LEU A 1 84 ? 2.176 -7.972 -3.479 1.00 93.38 84 LEU A CA 1
ATOM 696 C C . LEU A 1 84 ? 3.587 -8.343 -2.995 1.00 93.38 84 LEU A C 1
ATOM 698 O O . LEU A 1 84 ? 4.563 -7.850 -3.561 1.00 93.38 84 LEU A O 1
ATOM 702 N N . GLN A 1 85 ? 3.700 -9.191 -1.964 1.00 93.69 85 GLN A N 1
ATOM 703 C 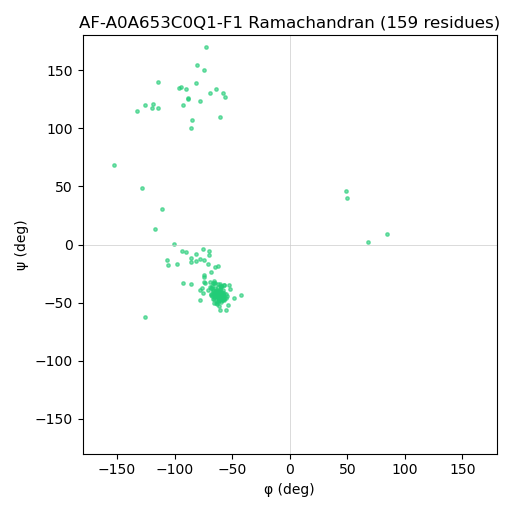CA . GLN A 1 85 ? 4.950 -9.508 -1.269 1.00 93.69 85 GLN A CA 1
ATOM 704 C C . GLN A 1 85 ? 5.704 -8.236 -0.862 1.00 93.69 85 GLN A C 1
ATOM 706 O O . GLN A 1 85 ? 6.919 -8.133 -1.016 1.00 93.69 85 GLN A O 1
ATOM 711 N N . PHE A 1 86 ? 4.952 -7.236 -0.398 1.00 91.81 86 PHE A N 1
ATOM 712 C CA . PHE A 1 86 ? 5.510 -5.956 -0.005 1.00 91.81 86 PHE A CA 1
ATOM 713 C C . PHE A 1 86 ? 6.340 -6.103 1.273 1.00 91.81 86 PHE A C 1
ATOM 715 O O . PHE A 1 86 ? 5.868 -6.646 2.271 1.00 91.81 86 PHE A O 1
ATOM 722 N N . ASP A 1 87 ? 7.558 -5.574 1.230 1.00 88.81 87 ASP A N 1
ATOM 723 C CA . ASP A 1 87 ? 8.481 -5.473 2.355 1.00 88.81 87 ASP A CA 1
ATOM 724 C C . ASP A 1 87 ? 9.026 -4.049 2.363 1.00 88.81 87 ASP A C 1
ATOM 726 O O . ASP A 1 87 ? 9.721 -3.664 1.424 1.00 88.81 87 ASP A O 1
ATOM 730 N N . SER A 1 88 ? 8.712 -3.263 3.398 1.00 86.44 88 SER A N 1
ATOM 731 C CA . SER A 1 88 ? 9.141 -1.864 3.471 1.00 86.44 88 SER A CA 1
ATOM 732 C C . SER A 1 88 ? 10.635 -1.656 3.697 1.00 86.44 88 SER A C 1
ATOM 734 O O . SER A 1 88 ? 11.099 -0.521 3.522 1.00 86.44 88 SER A O 1
ATOM 736 N N . SER A 1 89 ? 11.398 -2.711 3.982 1.00 84.12 89 SER A N 1
ATOM 737 C CA . SER A 1 89 ? 12.861 -2.669 4.035 1.00 84.12 89 SER A CA 1
ATOM 738 C C . SER A 1 89 ? 13.533 -2.776 2.659 1.00 84.12 89 SER A C 1
ATOM 740 O O . SER A 1 89 ? 14.706 -2.436 2.533 1.00 84.12 89 SER A O 1
ATOM 742 N N . ALA A 1 90 ? 12.805 -3.173 1.610 1.00 82.00 90 ALA A N 1
ATOM 743 C CA . ALA A 1 90 ? 13.355 -3.443 0.280 1.00 82.00 90 ALA A CA 1
ATOM 744 C C . ALA A 1 90 ? 13.753 -2.193 -0.544 1.00 82.00 90 ALA A C 1
ATOM 746 O O . ALA A 1 90 ? 14.484 -2.312 -1.531 1.00 82.00 90 ALA A O 1
ATOM 747 N N . LEU A 1 91 ? 13.327 -0.998 -0.131 1.00 79.75 91 LEU A N 1
ATOM 748 C CA . LEU A 1 91 ? 13.704 0.300 -0.690 1.00 79.75 91 LEU A CA 1
ATOM 749 C C . LEU A 1 91 ? 14.241 1.194 0.425 1.00 79.75 91 LEU A C 1
ATOM 751 O O . LEU A 1 91 ? 13.509 1.569 1.347 1.00 79.75 91 LEU A O 1
ATOM 755 N N . THR A 1 92 ? 15.492 1.623 0.277 1.00 78.06 92 THR A N 1
ATOM 756 C CA . THR A 1 92 ? 16.034 2.701 1.104 1.00 78.06 92 THR A CA 1
ATOM 757 C C . THR A 1 92 ? 15.917 4.026 0.374 1.00 78.06 92 THR A C 1
ATOM 759 O O . THR A 1 92 ? 16.220 4.140 -0.815 1.00 78.06 92 THR A O 1
ATOM 762 N N . ILE A 1 93 ? 15.457 5.023 1.120 1.00 74.38 93 ILE A N 1
ATOM 763 C CA . ILE A 1 93 ? 15.280 6.395 0.674 1.00 74.38 93 ILE A CA 1
ATOM 764 C C . ILE A 1 93 ? 16.270 7.243 1.466 1.00 74.38 93 ILE A C 1
ATOM 766 O O . ILE A 1 93 ? 16.171 7.306 2.694 1.00 74.38 93 ILE A O 1
ATOM 770 N N . PHE A 1 94 ? 17.204 7.882 0.772 1.00 75.38 94 PHE A N 1
ATOM 771 C CA . PHE A 1 94 ? 18.162 8.813 1.359 1.00 75.38 94 PHE A CA 1
ATOM 772 C C . PHE A 1 94 ? 17.901 10.212 0.815 1.00 75.38 94 PHE A C 1
ATOM 774 O O . PHE A 1 94 ? 17.635 10.363 -0.372 1.00 75.38 94 PHE A O 1
ATOM 781 N N . MET A 1 95 ? 18.001 11.229 1.667 1.00 76.12 95 MET A N 1
ATOM 782 C CA . MET A 1 95 ? 18.223 12.589 1.184 1.00 76.12 95 MET A CA 1
ATOM 783 C C . MET A 1 95 ? 19.721 12.792 1.071 1.00 76.12 95 MET A C 1
ATOM 785 O O . MET A 1 95 ? 20.453 12.562 2.037 1.00 76.12 95 MET A O 1
ATOM 789 N N . ASP A 1 96 ? 20.169 13.190 -0.107 1.00 76.62 96 ASP A N 1
ATOM 790 C CA . ASP A 1 96 ? 21.539 13.629 -0.281 1.00 76.62 96 ASP A CA 1
ATOM 791 C C . ASP A 1 96 ? 21.753 15.017 0.374 1.00 76.62 96 ASP A C 1
ATOM 793 O O . ASP A 1 96 ? 20.797 15.674 0.804 1.00 76.62 96 ASP A O 1
ATOM 797 N N . PRO A 1 97 ? 23.005 15.492 0.484 1.00 78.88 97 PRO A N 1
ATOM 798 C CA . PRO A 1 97 ? 23.298 16.812 1.042 1.00 78.88 97 PRO A CA 1
ATOM 799 C C . PRO A 1 97 ? 22.708 17.991 0.250 1.00 78.88 97 PRO A C 1
ATOM 801 O O . PRO A 1 97 ? 22.595 19.085 0.801 1.00 78.88 97 PRO A O 1
ATOM 804 N N . SER A 1 98 ? 22.337 17.789 -1.019 1.00 80.06 98 SER A N 1
ATOM 805 C CA . SER A 1 98 ? 21.620 18.762 -1.859 1.00 80.06 98 SER A CA 1
ATOM 806 C C . SER A 1 98 ? 20.109 18.781 -1.607 1.00 80.06 98 SER A C 1
ATOM 808 O O . SER A 1 98 ? 19.425 19.678 -2.099 1.00 80.06 98 SER A O 1
ATOM 810 N N . GLY A 1 99 ? 19.586 17.840 -0.817 1.00 74.31 99 GLY A N 1
ATOM 811 C CA . GLY A 1 99 ? 18.160 17.675 -0.554 1.00 74.31 99 GLY A CA 1
ATOM 812 C C . GLY A 1 99 ? 17.423 16.847 -1.609 1.00 74.31 99 GLY A C 1
ATOM 813 O O . GLY A 1 99 ? 16.194 16.785 -1.562 1.00 74.31 99 GLY A O 1
ATOM 814 N N . GLU A 1 100 ? 18.128 16.200 -2.541 1.00 76.19 100 GLU A N 1
ATOM 815 C CA . GLU A 1 100 ? 17.528 15.283 -3.509 1.00 76.19 100 GLU A CA 1
ATOM 816 C C . GLU A 1 100 ? 17.308 13.893 -2.903 1.00 76.19 100 GLU A C 1
ATOM 818 O O . GLU A 1 100 ? 18.135 13.339 -2.174 1.00 76.19 100 GLU A O 1
ATOM 823 N N . GLU A 1 101 ? 16.157 13.304 -3.222 1.00 79.88 101 GLU A N 1
ATOM 824 C CA . GLU A 1 101 ? 15.763 11.989 -2.732 1.00 79.88 101 GLU A CA 1
ATOM 825 C C . GLU A 1 101 ? 16.346 10.884 -3.628 1.00 79.88 101 GLU A C 1
ATOM 827 O O . GLU A 1 101 ? 15.887 10.634 -4.748 1.00 79.88 101 GLU A O 1
ATOM 832 N N . THR A 1 102 ? 17.350 10.178 -3.115 1.00 77.56 102 THR A N 1
ATOM 833 C CA . THR A 1 102 ? 17.975 9.034 -3.782 1.00 77.56 102 THR A CA 1
ATOM 834 C C . THR A 1 102 ? 17.338 7.724 -3.319 1.00 77.56 102 THR A C 1
ATOM 836 O O . THR A 1 102 ? 17.117 7.491 -2.129 1.00 77.56 102 THR A O 1
ATOM 839 N N . HIS A 1 103 ? 17.058 6.842 -4.280 1.00 81.00 103 HIS A N 1
ATOM 840 C CA . HIS A 1 103 ? 16.301 5.606 -4.091 1.00 81.00 103 HIS A CA 1
ATOM 841 C C . HIS A 1 103 ? 17.162 4.386 -4.438 1.00 81.00 103 HIS A C 1
ATOM 843 O O . HIS A 1 103 ? 17.595 4.246 -5.587 1.00 81.00 103 HIS A O 1
ATOM 849 N N . HIS A 1 104 ? 17.363 3.487 -3.471 1.00 79.12 104 HIS A N 1
ATOM 850 C CA . HIS A 1 104 ? 18.110 2.237 -3.645 1.00 79.12 104 HIS A CA 1
ATOM 851 C C . HIS A 1 104 ? 17.219 1.026 -3.360 1.00 79.12 104 HIS A C 1
ATOM 853 O O . HIS A 1 104 ? 16.739 0.861 -2.238 1.00 79.12 104 HIS A O 1
ATOM 859 N N . LEU A 1 105 ? 17.012 0.185 -4.377 1.00 76.44 105 LEU A N 1
ATOM 860 C CA . LEU A 1 105 ? 16.308 -1.094 -4.265 1.00 76.44 105 LEU A CA 1
ATOM 861 C C . LEU A 1 105 ? 17.315 -2.198 -3.926 1.00 76.44 105 LEU A C 1
ATOM 863 O O . LEU A 1 105 ? 18.380 -2.270 -4.541 1.00 76.44 105 LEU A O 1
ATOM 867 N N . PHE A 1 106 ? 16.991 -3.047 -2.953 1.00 74.56 106 PHE A N 1
ATOM 868 C CA . PHE A 1 106 ? 17.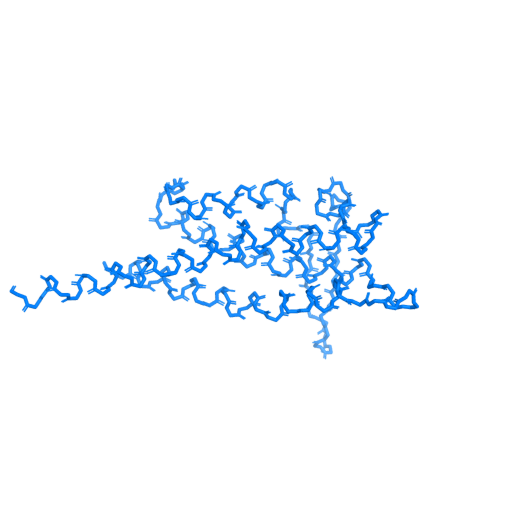830 -4.193 -2.599 1.00 74.56 106 PHE A CA 1
ATOM 869 C C . PHE A 1 106 ? 17.605 -5.375 -3.547 1.00 74.56 106 PHE A C 1
ATOM 871 O O . PHE A 1 106 ? 16.520 -5.547 -4.090 1.00 74.56 106 PHE A O 1
ATOM 878 N N . PHE A 1 107 ? 18.612 -6.243 -3.676 1.00 59.44 107 PHE A N 1
ATOM 879 C CA . PHE A 1 107 ? 18.600 -7.414 -4.567 1.00 59.44 107 PHE A CA 1
ATOM 880 C C . PHE A 1 107 ? 17.373 -8.330 -4.384 1.00 59.44 107 PHE A C 1
ATOM 882 O O . PHE A 1 107 ? 16.824 -8.852 -5.348 1.00 59.44 107 PHE A O 1
ATOM 889 N N . ASN A 1 108 ? 16.874 -8.478 -3.153 1.00 69.38 108 ASN A N 1
ATOM 890 C CA . ASN A 1 108 ? 15.704 -9.319 -2.878 1.00 69.38 108 ASN A CA 1
ATOM 891 C C . ASN A 1 108 ? 14.383 -8.731 -3.406 1.00 69.38 108 ASN A C 1
ATOM 893 O O . ASN A 1 108 ? 13.407 -9.468 -3.541 1.00 69.38 108 ASN A O 1
ATOM 897 N N . PHE A 1 109 ? 14.348 -7.436 -3.734 1.00 78.50 109 PHE A N 1
ATOM 898 C CA . PHE A 1 109 ? 13.164 -6.771 -4.273 1.00 78.50 109 PHE A CA 1
ATOM 899 C C . PHE A 1 109 ? 12.735 -7.353 -5.625 1.00 78.50 109 PHE A C 1
ATOM 901 O O . PHE A 1 109 ? 11.540 -7.459 -5.897 1.00 78.50 109 PHE A O 1
ATOM 908 N N . GLU A 1 110 ? 13.694 -7.787 -6.445 1.00 81.25 110 GLU A N 1
ATOM 909 C CA . GLU A 1 110 ? 13.452 -8.274 -7.810 1.00 81.25 110 GLU A CA 1
ATOM 910 C C . GLU A 1 110 ? 12.606 -9.558 -7.852 1.00 81.25 110 GLU A C 1
ATOM 912 O O . GLU A 1 110 ? 11.964 -9.870 -8.854 1.00 81.25 110 GLU A O 1
ATOM 917 N N . ASN A 1 111 ? 12.541 -10.284 -6.733 1.00 82.06 111 ASN A N 1
ATOM 918 C CA . ASN A 1 111 ? 11.754 -11.509 -6.609 1.00 82.06 111 ASN A CA 1
ATOM 919 C C . ASN A 1 111 ? 10.312 -11.274 -6.132 1.00 82.06 111 ASN A C 1
ATOM 921 O O . ASN A 1 111 ? 9.527 -12.226 -6.117 1.00 82.06 111 ASN A O 1
ATOM 925 N N . THR A 1 112 ? 9.958 -10.038 -5.764 1.00 88.06 112 THR A N 1
ATOM 926 C CA . THR A 1 112 ? 8.619 -9.699 -5.261 1.00 88.06 112 THR A CA 1
ATOM 927 C C . THR A 1 112 ? 7.578 -9.674 -6.378 1.00 88.06 112 THR A C 1
ATOM 929 O O . THR A 1 112 ? 7.875 -9.325 -7.525 1.00 88.06 112 THR A O 1
ATOM 932 N N . GLU A 1 113 ? 6.325 -9.988 -6.043 1.00 90.12 113 GLU A N 1
ATOM 933 C CA . GLU A 1 113 ? 5.207 -9.840 -6.985 1.00 90.12 113 GLU A CA 1
ATOM 934 C C . GLU A 1 113 ? 5.037 -8.389 -7.449 1.00 90.12 113 GLU A C 1
ATOM 936 O O . GLU A 1 113 ? 4.775 -8.155 -8.627 1.00 90.12 113 GLU A O 1
ATOM 941 N N . LEU A 1 114 ? 5.275 -7.407 -6.569 1.00 89.44 114 LEU A N 1
ATOM 942 C CA . LEU A 1 114 ? 5.281 -5.992 -6.944 1.00 89.44 114 LEU A CA 1
ATOM 943 C C . LEU A 1 114 ? 6.295 -5.685 -8.058 1.00 89.44 114 LEU A C 1
ATOM 945 O O . LEU A 1 114 ? 5.945 -5.016 -9.032 1.00 89.44 114 LEU A O 1
ATOM 949 N N . TYR A 1 115 ? 7.536 -6.168 -7.934 1.00 89.06 115 TYR A N 1
ATOM 950 C CA . TYR A 1 115 ? 8.561 -5.952 -8.956 1.00 89.06 115 TYR A CA 1
ATOM 951 C C . TYR A 1 115 ? 8.203 -6.651 -10.263 1.00 89.06 115 TYR A C 1
ATOM 953 O O . TYR A 1 115 ? 8.194 -6.004 -11.308 1.00 89.06 115 TYR A O 1
ATOM 961 N N . LYS A 1 116 ? 7.852 -7.943 -10.221 1.00 88.69 116 LYS A N 1
ATOM 962 C CA . LYS A 1 116 ? 7.495 -8.717 -11.425 1.00 88.69 116 LYS A CA 1
ATOM 963 C C . LYS A 1 116 ? 6.371 -8.049 -12.207 1.00 88.69 116 LYS A C 1
ATOM 965 O O . LYS A 1 116 ? 6.437 -7.944 -13.432 1.00 88.69 116 LYS A O 1
ATOM 970 N N . LEU A 1 117 ? 5.370 -7.556 -11.483 1.00 88.12 117 LEU A N 1
ATOM 971 C CA . LEU A 1 117 ? 4.209 -6.893 -12.050 1.00 88.12 117 LEU A CA 1
ATOM 972 C C . LEU A 1 117 ? 4.574 -5.570 -12.738 1.00 88.12 117 LEU A C 1
ATOM 974 O O . LEU A 1 117 ? 3.949 -5.230 -13.734 1.00 88.12 117 LEU A O 1
ATOM 978 N N . LEU A 1 118 ? 5.598 -4.852 -12.275 1.00 86.25 118 LEU A N 1
ATOM 979 C CA . LEU A 1 118 ? 6.022 -3.572 -12.857 1.00 86.25 118 LEU A CA 1
ATOM 980 C C . LEU A 1 118 ? 7.208 -3.676 -13.833 1.00 86.25 118 LEU A C 1
ATOM 982 O O . LEU A 1 118 ? 7.417 -2.753 -14.619 1.00 86.25 118 LEU A O 1
ATOM 986 N N . HIS A 1 119 ? 7.960 -4.779 -13.815 1.00 79.94 119 HIS A N 1
ATOM 987 C CA . HIS A 1 119 ? 9.164 -4.980 -14.629 1.00 79.94 119 HIS A CA 1
ATOM 988 C C . HIS A 1 119 ? 8.894 -5.679 -15.977 1.00 79.94 119 HIS A C 1
ATOM 990 O O . HIS A 1 119 ? 9.572 -5.381 -16.955 1.00 79.94 119 HIS A O 1
ATOM 996 N N . GLY A 1 120 ? 7.920 -6.599 -16.057 1.00 63.44 120 GLY A N 1
ATOM 997 C CA . GLY A 1 120 ? 7.722 -7.466 -17.235 1.00 63.44 120 GLY A CA 1
ATOM 998 C C . GLY A 1 120 ? 6.871 -6.887 -18.376 1.00 63.44 120 GLY A C 1
ATOM 999 O O . GLY A 1 120 ? 7.143 -7.171 -19.537 1.00 63.44 120 GLY A O 1
ATOM 1000 N N . GLU A 1 121 ? 5.858 -6.069 -18.064 1.00 62.72 121 GLU A N 1
ATOM 1001 C CA . GLU A 1 121 ? 4.918 -5.459 -19.027 1.00 62.72 121 GLU A CA 1
ATOM 1002 C C . GLU A 1 121 ? 4.388 -4.137 -18.445 1.00 62.72 121 GLU A C 1
ATOM 1004 O O . GLU A 1 121 ? 3.226 -4.039 -18.031 1.00 62.72 121 GLU A O 1
ATOM 1009 N N . SER A 1 122 ? 5.276 -3.139 -18.336 1.00 67.19 122 SER A N 1
ATOM 1010 C CA . SER A 1 122 ? 5.136 -1.963 -17.455 1.00 67.19 122 SER A CA 1
ATOM 1011 C C . SER A 1 122 ? 3.734 -1.351 -17.435 1.00 67.19 122 SER A C 1
ATOM 1013 O O . SER A 1 122 ? 3.203 -1.084 -16.363 1.00 67.19 122 SER A O 1
ATOM 1015 N N . ARG A 1 123 ? 3.080 -1.197 -18.592 1.00 78.25 123 ARG A N 1
ATOM 1016 C CA . ARG A 1 123 ? 1.770 -0.541 -18.690 1.00 78.25 123 ARG A CA 1
ATOM 1017 C C . ARG A 1 123 ? 0.597 -1.421 -18.253 1.00 78.25 123 ARG A C 1
ATOM 1019 O O . ARG A 1 123 ? -0.261 -0.958 -17.502 1.00 78.25 123 ARG A O 1
ATOM 1026 N N . GLN A 1 124 ? 0.515 -2.672 -18.712 1.00 84.62 124 GLN A N 1
ATOM 1027 C CA . GLN A 1 124 ? -0.582 -3.566 -18.313 1.00 84.62 124 GLN A CA 1
ATOM 1028 C C . GLN A 1 124 ? -0.432 -3.989 -16.851 1.00 84.62 124 GLN A C 1
ATOM 1030 O O . GLN A 1 124 ? -1.420 -4.036 -16.116 1.00 84.62 124 GLN A O 1
ATOM 1035 N N . GLY A 1 125 ? 0.807 -4.236 -16.431 1.00 88.31 125 GLY A N 1
ATOM 1036 C CA . GLY A 1 125 ? 1.182 -4.419 -15.042 1.00 88.31 125 GLY A CA 1
ATOM 1037 C C . GLY A 1 125 ? 0.754 -3.238 -14.182 1.00 88.31 125 GLY A C 1
ATOM 1038 O O . GLY A 1 125 ? -0.056 -3.400 -13.276 1.00 88.31 125 GLY A O 1
ATOM 1039 N N . LEU A 1 126 ? 1.177 -2.022 -14.527 1.00 89.75 126 LEU A N 1
ATOM 1040 C CA . LEU A 1 126 ? 0.794 -0.817 -13.794 1.00 89.75 126 LEU A CA 1
ATOM 1041 C C . LEU A 1 126 ? -0.727 -0.616 -13.725 1.00 89.75 126 LEU A C 1
ATOM 1043 O O . LEU A 1 126 ? -1.244 -0.300 -12.657 1.00 89.75 126 LEU A O 1
ATOM 1047 N N . LYS A 1 127 ? -1.473 -0.860 -14.810 1.00 90.62 127 LYS A N 1
ATOM 1048 C CA . LYS A 1 127 ? -2.948 -0.807 -14.783 1.00 90.62 127 LYS A CA 1
ATOM 1049 C C . LYS A 1 127 ? -3.545 -1.817 -13.802 1.00 90.62 127 LYS A C 1
ATOM 1051 O O . LYS A 1 127 ? -4.438 -1.464 -13.031 1.00 90.62 127 LYS A O 1
ATOM 1056 N N . LYS A 1 128 ? -3.042 -3.058 -13.796 1.00 91.69 128 LYS A N 1
ATOM 1057 C CA . LYS A 1 128 ? -3.446 -4.086 -12.821 1.00 91.69 128 LYS A CA 1
ATOM 1058 C C . LYS A 1 128 ? -3.120 -3.643 -11.392 1.00 91.69 128 LYS A C 1
ATOM 1060 O O . LYS A 1 128 ? -3.972 -3.784 -10.517 1.00 91.69 128 LYS A O 1
ATOM 1065 N N . LEU A 1 129 ? -1.942 -3.053 -11.168 1.00 93.00 129 LEU A N 1
ATOM 1066 C CA . LEU A 1 129 ? -1.542 -2.533 -9.860 1.00 93.00 129 LEU A CA 1
ATOM 1067 C C . LEU A 1 129 ? -2.476 -1.428 -9.383 1.00 93.00 129 LEU A C 1
ATOM 1069 O O . LEU A 1 129 ? -2.993 -1.516 -8.277 1.00 93.00 129 LEU A O 1
ATOM 1073 N N . VAL A 1 130 ? -2.701 -0.402 -10.208 1.00 94.38 130 VAL A N 1
ATOM 1074 C CA . VAL A 1 130 ? -3.575 0.730 -9.872 1.00 94.38 130 VAL A CA 1
ATOM 1075 C C . VAL A 1 130 ? -4.972 0.223 -9.539 1.00 94.38 130 VAL A C 1
ATOM 1077 O O . VAL A 1 130 ? -5.518 0.591 -8.502 1.00 94.38 130 VAL A O 1
ATOM 1080 N N . SER A 1 131 ? -5.512 -0.689 -10.351 1.00 94.50 131 SER A N 1
ATOM 1081 C CA . SER A 1 131 ? -6.813 -1.304 -10.087 1.00 94.50 131 SER A CA 1
ATOM 1082 C C . SER A 1 131 ? -6.850 -2.043 -8.744 1.00 94.50 131 SER A C 1
ATOM 1084 O O . SER A 1 131 ? -7.804 -1.871 -7.987 1.00 94.50 131 SER A O 1
ATOM 1086 N N . SER A 1 132 ? -5.837 -2.854 -8.419 1.00 94.38 132 SER A N 1
ATOM 1087 C CA . SER A 1 132 ? -5.795 -3.577 -7.138 1.00 94.38 132 SER A CA 1
ATOM 1088 C C . SER A 1 132 ? -5.590 -2.629 -5.955 1.00 94.38 132 SER A C 1
ATOM 1090 O O . SER A 1 132 ? -6.310 -2.726 -4.965 1.00 94.38 132 SER A O 1
ATOM 1092 N N . ILE A 1 133 ? -4.705 -1.634 -6.070 1.00 95.00 133 ILE A N 1
ATOM 1093 C CA . ILE A 1 133 ? -4.531 -0.593 -5.050 1.00 95.00 133 ILE A CA 1
ATOM 1094 C C . ILE A 1 133 ? -5.866 0.100 -4.773 1.00 95.00 133 ILE A C 1
ATOM 1096 O O . ILE A 1 133 ? -6.236 0.289 -3.618 1.00 95.00 133 ILE A O 1
ATOM 1100 N N . GLU A 1 134 ? -6.623 0.468 -5.802 1.00 95.25 134 GLU A N 1
ATOM 1101 C CA . GLU A 1 134 ? -7.907 1.134 -5.608 1.00 95.25 134 GLU A CA 1
ATOM 1102 C C . GLU A 1 134 ? -8.932 0.250 -4.897 1.00 95.25 134 GLU A C 1
ATOM 1104 O O . GLU A 1 134 ? -9.540 0.687 -3.914 1.00 95.25 134 GLU A O 1
ATOM 1109 N N . GLN A 1 135 ? -9.114 -0.980 -5.376 1.00 96.44 135 GLN A N 1
ATOM 1110 C CA . GLN A 1 135 ? -10.157 -1.892 -4.899 1.00 96.44 135 GLN A CA 1
ATOM 1111 C C . GLN A 1 135 ? -9.830 -2.524 -3.544 1.00 96.44 135 GLN A C 1
ATOM 1113 O O . GLN A 1 135 ? -10.720 -2.710 -2.703 1.00 96.44 135 GLN A O 1
ATOM 1118 N N . ASP A 1 136 ? -8.564 -2.856 -3.319 1.00 96.56 136 ASP A N 1
ATOM 1119 C CA . ASP A 1 136 ? -8.122 -3.684 -2.198 1.00 96.56 136 ASP A CA 1
ATOM 1120 C C . ASP A 1 136 ? -7.410 -2.889 -1.108 1.00 96.56 136 ASP A C 1
ATOM 1122 O O . ASP A 1 136 ? -7.282 -3.385 0.010 1.00 96.56 136 ASP A O 1
ATOM 1126 N N . ILE A 1 137 ? -7.031 -1.635 -1.381 1.00 96.50 137 ILE A N 1
ATOM 1127 C CA . ILE A 1 137 ? -6.353 -0.780 -0.403 1.00 96.50 137 ILE A CA 1
ATOM 1128 C C . ILE A 1 137 ? -7.073 0.558 -0.216 1.00 96.50 137 ILE A C 1
ATOM 1130 O O . ILE A 1 137 ? -7.587 0.833 0.868 1.00 96.50 137 ILE A O 1
ATOM 1134 N N . HIS A 1 138 ? -7.181 1.388 -1.254 1.00 96.56 138 HIS A N 1
ATOM 1135 C CA . HIS A 1 138 ? -7.668 2.766 -1.139 1.00 96.56 138 HIS A CA 1
ATOM 1136 C C . HIS A 1 138 ? -9.136 2.859 -0.715 1.00 96.56 138 HIS A C 1
ATOM 1138 O O . HIS A 1 138 ? -9.489 3.643 0.169 1.00 96.56 138 HIS A O 1
ATOM 1144 N N . ILE A 1 139 ? -10.014 2.067 -1.340 1.00 96.31 139 ILE A N 1
ATOM 1145 C CA . ILE A 1 139 ? -11.431 2.001 -0.960 1.00 96.31 139 ILE A CA 1
ATOM 1146 C C . ILE A 1 139 ? -11.582 1.466 0.476 1.00 96.31 139 ILE A C 1
ATOM 1148 O O . ILE A 1 139 ? -12.278 2.114 1.262 1.00 96.31 139 ILE A O 1
ATOM 1152 N N . PRO A 1 140 ? -10.931 0.356 0.874 1.00 97.44 140 PRO A N 1
ATOM 1153 C CA . PRO A 1 140 ? -10.904 -0.088 2.269 1.00 97.44 140 PRO A CA 1
ATOM 1154 C C . PRO A 1 140 ? -10.402 0.966 3.256 1.00 97.44 140 PRO A C 1
ATOM 1156 O O . PRO A 1 140 ? -11.059 1.177 4.269 1.00 97.44 140 PRO A O 1
ATOM 1159 N N . MET A 1 141 ? -9.321 1.695 2.956 1.00 95.44 141 MET A N 1
ATOM 1160 C CA . MET A 1 141 ? -8.835 2.790 3.810 1.00 95.44 141 MET A CA 1
ATOM 1161 C C . MET A 1 141 ? -9.909 3.866 4.019 1.00 95.44 141 MET A C 1
ATOM 1163 O O . MET A 1 141 ? -10.132 4.305 5.146 1.00 95.44 141 MET A O 1
ATOM 1167 N N . LYS A 1 142 ? -10.624 4.259 2.954 1.00 96.06 142 LYS A N 1
ATOM 1168 C CA . LYS A 1 142 ? -11.748 5.208 3.051 1.00 96.06 142 LYS A CA 1
ATOM 1169 C C . LYS A 1 142 ? -12.875 4.679 3.933 1.00 96.06 142 LYS A C 1
ATOM 1171 O O . LYS A 1 142 ? -13.357 5.406 4.797 1.00 96.06 142 LYS A O 1
ATOM 1176 N N . LYS A 1 143 ? -13.298 3.430 3.723 1.00 95.88 143 LYS A N 1
ATOM 1177 C CA . LYS A 1 143 ? -14.374 2.808 4.512 1.00 95.88 143 LYS A CA 1
ATOM 1178 C C . LYS A 1 143 ? -13.978 2.644 5.979 1.00 95.88 143 LYS A C 1
ATOM 1180 O O . LYS A 1 143 ? -14.795 2.871 6.868 1.00 95.88 143 LYS A O 1
ATOM 1185 N N . PHE A 1 144 ? -12.715 2.316 6.234 1.00 95.00 144 PHE A N 1
ATOM 1186 C CA . PHE A 1 144 ? -12.161 2.256 7.578 1.00 95.00 144 PHE A CA 1
ATOM 1187 C C . PHE A 1 144 ? -12.223 3.620 8.273 1.00 95.00 144 PHE A C 1
ATOM 1189 O O . PHE A 1 144 ? -12.726 3.709 9.391 1.00 95.00 144 PHE A O 1
ATOM 1196 N N . LEU A 1 145 ? -11.804 4.694 7.594 1.00 94.31 145 LEU A N 1
ATOM 1197 C CA . LEU A 1 145 ? -11.905 6.053 8.128 1.00 94.31 145 LEU A CA 1
ATOM 1198 C C . LEU A 1 145 ? -13.358 6.429 8.455 1.00 94.31 145 LEU A C 1
ATOM 1200 O O . LEU A 1 145 ? -13.632 6.867 9.567 1.00 94.31 145 LEU A O 1
ATOM 1204 N N . GLN A 1 146 ? -14.294 6.182 7.536 1.00 93.62 146 GLN A N 1
ATOM 1205 C CA . GLN A 1 146 ? -15.724 6.446 7.757 1.00 93.62 146 GLN A CA 1
ATOM 1206 C C . GLN A 1 146 ? -16.273 5.692 8.977 1.00 93.62 146 GLN A C 1
ATOM 1208 O O . GLN A 1 146 ? -17.057 6.230 9.763 1.00 93.62 146 GLN A O 1
ATOM 1213 N N . LYS A 1 147 ? -15.840 4.442 9.171 1.00 91.50 147 LYS A N 1
ATOM 1214 C CA . LYS A 1 147 ? -16.201 3.633 10.341 1.00 91.50 147 LYS A CA 1
ATOM 1215 C C . LYS A 1 147 ? -15.666 4.236 11.642 1.00 91.50 147 LYS A C 1
ATOM 1217 O O . LYS A 1 147 ? -16.378 4.211 12.645 1.00 91.50 147 LYS A O 1
ATOM 1222 N N . LEU A 1 148 ? -14.441 4.767 11.642 1.00 89.69 148 LEU A N 1
ATOM 1223 C CA . LEU A 1 148 ? -13.863 5.453 12.804 1.00 89.69 148 LEU A CA 1
ATOM 1224 C C . LEU A 1 148 ? -14.609 6.753 13.118 1.00 89.69 148 LEU A C 1
ATOM 1226 O O . LEU A 1 148 ? -15.019 6.944 14.261 1.00 89.69 148 LEU A O 1
ATOM 1230 N N . GLU A 1 149 ? -14.869 7.580 12.105 1.00 88.56 149 GLU A N 1
ATOM 1231 C CA . GLU A 1 149 ? -15.627 8.832 12.235 1.00 88.56 149 GLU A CA 1
ATOM 1232 C C . GLU A 1 149 ? -17.023 8.584 12.824 1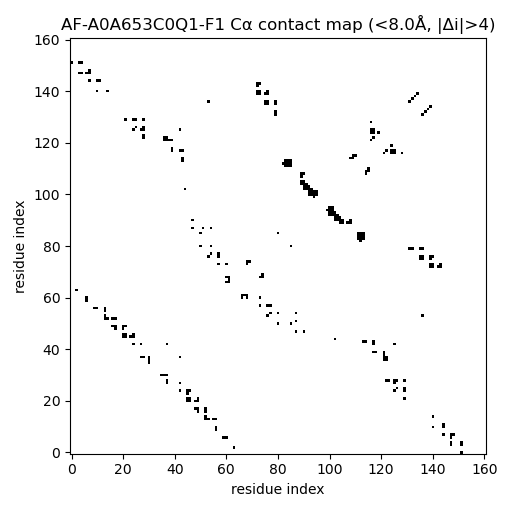.00 88.56 149 GLU A C 1
ATOM 1234 O O . GLU A 1 149 ? -17.432 9.241 13.779 1.00 88.56 149 GLU A O 1
ATOM 1239 N N . THR A 1 150 ? -17.736 7.576 12.311 1.00 85.44 150 THR A N 1
ATOM 1240 C CA . THR A 1 150 ? -19.083 7.216 12.785 1.00 85.44 150 THR A CA 1
ATOM 1241 C C . THR A 1 150 ? -19.067 6.761 14.245 1.00 85.44 150 THR A C 1
ATOM 1243 O O . THR A 1 150 ? -19.938 7.136 15.028 1.00 85.44 150 THR A O 1
ATOM 1246 N N . ARG A 1 151 ? -18.064 5.967 14.641 1.00 79.00 151 ARG A N 1
ATOM 1247 C CA . ARG A 1 151 ? -17.908 5.511 16.032 1.00 79.00 151 ARG A CA 1
ATOM 1248 C C . ARG A 1 151 ? -17.569 6.655 16.981 1.00 79.00 151 ARG A C 1
ATOM 1250 O O . ARG A 1 151 ? -18.076 6.667 18.099 1.00 79.00 151 ARG A O 1
ATOM 1257 N N . ASN A 1 152 ? -16.751 7.607 16.539 1.00 67.12 152 ASN A N 1
ATOM 1258 C CA . ASN A 1 152 ? -16.429 8.788 17.330 1.00 67.12 152 ASN A CA 1
ATOM 1259 C C . ASN A 1 152 ? -17.658 9.689 17.494 1.00 67.12 152 ASN A C 1
ATOM 1261 O O . ASN A 1 152 ? -17.964 10.066 18.620 1.00 67.12 152 ASN A O 1
ATOM 1265 N N . LEU A 1 153 ? -18.434 9.933 16.432 1.00 60.72 153 LEU A N 1
ATOM 1266 C CA . LEU A 1 153 ? -19.701 10.674 16.517 1.00 60.72 153 LEU A CA 1
ATOM 1267 C C . LEU A 1 153 ? -20.704 9.997 17.465 1.00 60.72 153 LEU A C 1
ATOM 1269 O O . LEU A 1 153 ? -21.275 10.665 18.321 1.00 60.72 153 LEU A O 1
ATOM 1273 N N 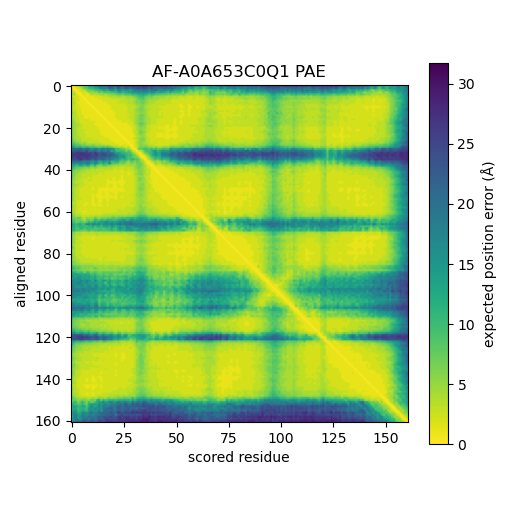. GLY A 1 154 ? -20.868 8.673 17.381 1.00 57.88 154 GLY A N 1
ATOM 1274 C CA . GLY A 1 154 ? -21.748 7.916 18.280 1.00 57.88 154 GLY A CA 1
ATOM 1275 C C . GLY A 1 154 ? -21.362 8.012 19.763 1.00 57.88 154 GLY A C 1
ATOM 1276 O O . GLY A 1 154 ? -22.246 8.065 20.613 1.00 57.88 154 GLY A O 1
ATOM 1277 N N . ALA A 1 155 ? -20.064 8.101 20.078 1.00 55.41 155 ALA A N 1
ATOM 1278 C CA . ALA A 1 155 ? -19.578 8.249 21.453 1.00 55.41 155 ALA A CA 1
ATOM 1279 C C . ALA A 1 155 ? -19.906 9.625 22.068 1.00 55.41 155 ALA A C 1
ATOM 1281 O O . ALA A 1 155 ? -20.160 9.709 23.271 1.00 55.41 155 ALA A O 1
ATOM 1282 N N . TYR A 1 156 ? -19.951 10.690 21.256 1.00 52.47 156 TYR A N 1
ATOM 1283 C CA . TYR A 1 156 ? -20.328 12.034 21.715 1.00 52.47 156 TYR A CA 1
ATOM 1284 C C . TYR A 1 156 ? -21.813 12.135 22.097 1.00 52.47 156 TYR A C 1
ATOM 1286 O O . TYR A 1 156 ? -22.144 12.792 23.084 1.00 52.47 156 TYR A O 1
ATOM 1294 N N . TYR A 1 157 ? -22.702 11.441 21.378 1.00 49.81 157 TYR A N 1
ATOM 1295 C CA . TYR A 1 157 ? -24.141 11.452 21.677 1.00 49.81 157 TYR A CA 1
ATOM 1296 C C . TYR A 1 157 ? -24.517 10.630 22.918 1.00 49.81 157 TYR A C 1
ATOM 1298 O O . TYR A 1 157 ? -25.495 10.950 23.581 1.00 49.81 157 TYR A O 1
ATOM 1306 N N . THR A 1 158 ? -23.737 9.611 23.290 1.00 49.94 158 THR A N 1
ATOM 1307 C CA . THR A 1 158 ? -23.971 8.840 24.529 1.00 49.94 158 THR A CA 1
ATOM 1308 C C . THR A 1 158 ? -23.508 9.540 25.810 1.00 49.94 158 THR A C 1
ATOM 1310 O O . THR A 1 158 ? -23.847 9.084 26.893 1.00 49.94 158 THR A O 1
ATOM 1313 N N . LEU A 1 159 ? -22.731 10.624 25.711 1.00 48.88 159 LEU A N 1
ATOM 1314 C CA . LEU A 1 159 ? -22.220 11.382 26.867 1.00 48.88 159 LEU A CA 1
ATOM 1315 C C . LEU A 1 159 ? -23.020 12.659 27.163 1.00 48.88 159 LEU A C 1
ATOM 1317 O O . LEU A 1 159 ? -22.669 13.403 28.074 1.00 48.88 159 LEU A O 1
ATOM 1321 N N . THR A 1 160 ? -24.063 12.933 26.379 1.00 44.97 160 THR A N 1
ATOM 1322 C CA . THR A 1 160 ? -24.899 14.141 26.479 1.00 44.97 160 THR A CA 1
ATOM 1323 C C . THR A 1 160 ? -26.361 13.847 26.835 1.00 44.97 160 THR A C 1
ATOM 1325 O O . THR A 1 160 ? -27.190 14.750 26.745 1.00 44.97 160 THR A O 1
ATOM 1328 N N . VAL A 1 161 ? -26.673 12.619 27.271 1.00 40.81 161 VAL A N 1
ATOM 1329 C CA . VAL A 1 161 ? -28.006 12.208 27.755 1.00 40.81 161 VAL A CA 1
ATOM 1330 C C . VAL A 1 161 ? -27.945 11.855 29.232 1.00 40.81 161 VAL A C 1
ATOM 1332 O O . VAL A 1 161 ? -27.034 11.081 29.600 1.00 40.81 161 VAL A O 1
#